Protein AF-A0A165ZMN0-F1 (afdb_monomer_lite)

Sequence (52 aa):
MQQQQPSAMKSAPSPSNLVTTEQIQKYLEENKNLILAILEHQNQGKVAECNQ

Organism: Daucus carota subsp. sativus (NCBI:txid79200)

InterPro domains:
  IPR007726 SS18, N-terminal [PF05030] (19-52)

Radius of gyration: 23.77 Å; chains: 1; bounding box: 25×15×80 Å

Structure (mmCIF, N/CA/C/O backbone):
data_AF-A0A165ZMN0-F1
#
_entry.id   AF-A0A165ZMN0-F1
#
loop_
_atom_site.group_PDB
_atom_site.id
_atom_site.type_symbol
_atom_site.label_atom_id
_atom_site.label_alt_id
_atom_site.label_comp_id
_atom_site.label_asym_id
_atom_site.label_entity_id
_atom_site.label_seq_id
_atom_site.pdbx_PDB_ins_code
_atom_site.Cartn_x
_atom_site.Cartn_y
_atom_site.Cartn_z
_atom_site.occupancy
_atom_site.B_iso_or_equiv
_atom_site.auth_seq_id
_atom_site.auth_comp_id
_atom_site.auth_asym_id
_atom_site.auth_atom_id
_atom_site.pdbx_PDB_model_num
ATOM 1 N N . MET A 1 1 ? 0.461 6.842 -62.436 1.00 45.78 1 MET A N 1
ATOM 2 C CA . MET A 1 1 ? -0.447 6.800 -61.269 1.00 45.78 1 MET A CA 1
ATOM 3 C C . MET A 1 1 ? 0.068 5.728 -60.321 1.00 45.78 1 MET A C 1
ATOM 5 O O . MET A 1 1 ? -0.148 4.557 -60.590 1.00 45.78 1 MET A O 1
ATOM 9 N N . GLN A 1 2 ? 0.828 6.103 -59.291 1.00 47.25 2 GLN A N 1
ATOM 10 C CA .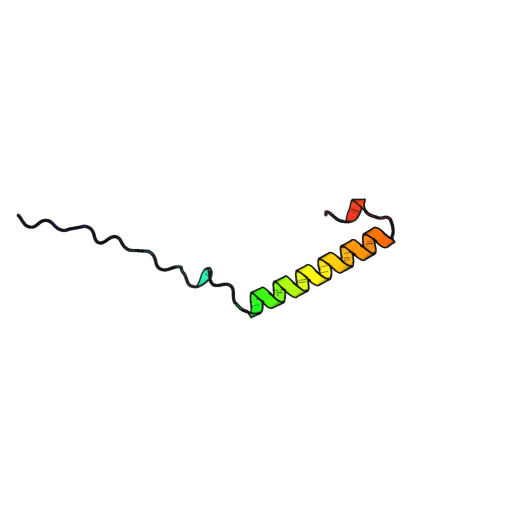 GLN A 1 2 ? 1.355 5.166 -58.294 1.00 47.25 2 GLN A CA 1
ATOM 11 C C . GLN A 1 2 ? 0.760 5.562 -56.939 1.00 47.25 2 GLN A C 1
ATOM 13 O O . GLN A 1 2 ? 1.001 6.662 -56.453 1.00 47.25 2 GLN A O 1
ATOM 18 N N . GLN A 1 3 ? -0.112 4.704 -56.409 1.00 50.91 3 GLN A N 1
ATOM 19 C CA . GLN A 1 3 ? -0.761 4.873 -55.110 1.00 50.91 3 GLN A CA 1
ATOM 20 C C . GLN A 1 3 ?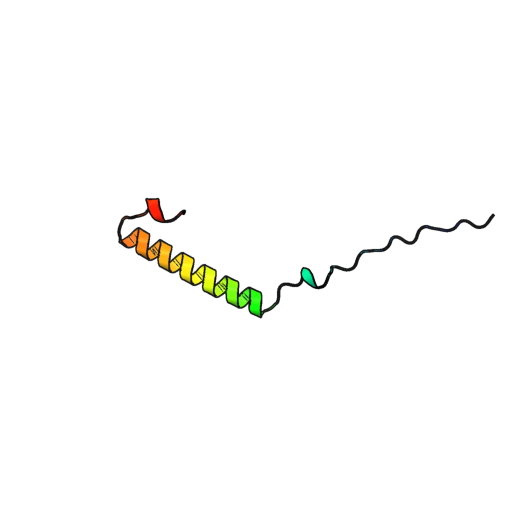 0.265 4.590 -54.006 1.00 50.91 3 GLN A C 1
ATOM 22 O O . GLN A 1 3 ? 0.784 3.479 -53.922 1.00 50.91 3 GLN A O 1
ATOM 27 N N . GLN A 1 4 ? 0.554 5.586 -53.166 1.00 53.31 4 GLN A N 1
ATOM 28 C CA . GLN A 1 4 ? 1.251 5.386 -51.896 1.00 53.31 4 GLN A CA 1
ATOM 29 C C . GLN A 1 4 ? 0.232 4.965 -50.838 1.00 53.31 4 GLN A C 1
ATOM 31 O O . GLN A 1 4 ? -0.708 5.697 -50.530 1.00 53.31 4 GLN A O 1
ATOM 36 N N . GLN A 1 5 ? 0.421 3.766 -50.301 1.00 56.31 5 GLN A N 1
ATOM 37 C CA . GLN A 1 5 ? -0.336 3.245 -49.172 1.00 56.31 5 GLN A CA 1
ATOM 38 C C . GLN A 1 5 ? 0.214 3.868 -47.873 1.00 56.31 5 GLN A C 1
ATOM 40 O O . GLN A 1 5 ? 1.435 3.890 -47.699 1.00 56.31 5 GLN A O 1
ATOM 45 N N . PRO A 1 6 ? -0.624 4.371 -46.947 1.00 55.84 6 PRO A N 1
ATOM 46 C CA . PRO A 1 6 ? -0.136 4.924 -45.689 1.00 55.84 6 PRO A CA 1
ATOM 47 C C . PRO A 1 6 ? 0.288 3.791 -44.748 1.00 55.84 6 PRO A C 1
ATOM 49 O O . PRO A 1 6 ? -0.543 3.020 -44.265 1.00 55.84 6 PRO A O 1
ATOM 52 N N . SER A 1 7 ? 1.586 3.689 -44.475 1.00 56.44 7 SER A N 1
ATOM 53 C CA . SER A 1 7 ? 2.123 2.820 -43.427 1.00 56.44 7 SER A CA 1
ATOM 54 C C . SER A 1 7 ? 1.666 3.338 -42.062 1.00 56.44 7 SER A C 1
ATOM 56 O O . SER A 1 7 ? 2.161 4.353 -41.575 1.00 56.44 7 SER A O 1
ATOM 58 N N . ALA A 1 8 ? 0.711 2.649 -41.439 1.00 57.00 8 ALA A N 1
ATOM 59 C CA . ALA A 1 8 ? 0.302 2.912 -40.066 1.00 57.00 8 ALA A CA 1
ATOM 60 C C . ALA A 1 8 ? 1.482 2.639 -39.115 1.00 57.00 8 ALA A C 1
ATOM 62 O O . ALA A 1 8 ? 1.823 1.485 -38.843 1.00 57.00 8 ALA A O 1
ATOM 63 N N . MET A 1 9 ? 2.117 3.704 -38.617 1.00 56.06 9 MET A N 1
ATOM 64 C CA . MET A 1 9 ? 3.064 3.630 -37.505 1.00 56.06 9 MET A CA 1
ATOM 65 C C . MET A 1 9 ? 2.325 3.101 -36.276 1.00 56.06 9 MET A C 1
ATOM 67 O O . MET A 1 9 ? 1.601 3.832 -35.604 1.00 56.06 9 MET A O 1
ATOM 71 N N . LYS A 1 10 ? 2.505 1.814 -35.974 1.00 60.72 10 LYS A N 1
ATOM 72 C CA . LYS A 1 10 ? 2.213 1.283 -34.645 1.00 60.72 10 LYS A CA 1
ATOM 73 C C . LYS A 1 10 ? 3.245 1.897 -33.703 1.00 60.72 10 LYS A C 1
ATOM 75 O O . LYS A 1 10 ? 4.416 1.528 -33.748 1.00 60.72 10 LYS A O 1
ATOM 80 N N . SER A 1 11 ? 2.826 2.876 -32.910 1.00 63.22 11 SER A N 1
ATOM 81 C CA . SER A 1 11 ? 3.619 3.428 -31.818 1.00 63.22 11 SER A CA 1
ATOM 82 C C . SER A 1 11 ? 3.968 2.294 -30.855 1.00 63.22 11 SER A C 1
ATOM 84 O O . SER A 1 11 ? 3.100 1.736 -30.185 1.00 63.22 11 SER A O 1
ATOM 86 N N . ALA A 1 12 ? 5.242 1.903 -30.831 1.00 66.81 12 ALA A N 1
ATOM 87 C CA . ALA A 1 12 ? 5.747 0.993 -29.815 1.00 66.81 12 ALA A CA 1
ATOM 88 C C . ALA A 1 12 ? 5.519 1.626 -28.429 1.00 66.81 12 ALA A C 1
ATOM 90 O O . ALA A 1 12 ? 5.668 2.847 -28.300 1.00 66.81 12 ALA A O 1
ATOM 91 N N . PRO A 1 13 ? 5.144 0.839 -27.402 1.00 62.31 13 PRO A N 1
ATOM 92 C CA . PRO A 1 13 ? 4.983 1.365 -26.056 1.00 62.31 13 PRO A CA 1
ATOM 93 C C . PRO A 1 13 ? 6.296 2.021 -25.627 1.00 62.31 13 PRO A C 1
ATOM 95 O O . PRO A 1 13 ? 7.360 1.402 -25.661 1.00 62.31 13 PRO A O 1
ATOM 98 N N . SER A 1 14 ? 6.218 3.303 -25.280 1.00 61.09 14 SER A N 1
ATOM 99 C CA . SER A 1 14 ? 7.355 4.058 -24.777 1.00 61.09 14 SER A CA 1
ATOM 100 C C . SER A 1 14 ? 7.884 3.390 -23.499 1.00 61.09 14 SER A C 1
ATOM 102 O O . SER A 1 14 ? 7.087 2.997 -22.641 1.00 61.09 14 SER A O 1
ATOM 104 N N . PR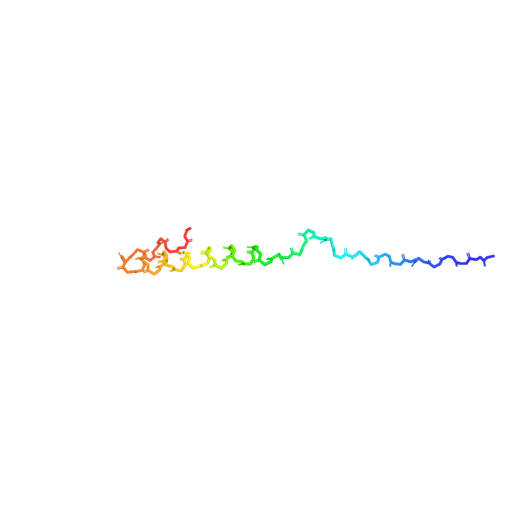O A 1 15 ? 9.216 3.266 -23.335 1.00 60.97 15 PRO A N 1
ATOM 105 C CA . PRO A 1 15 ? 9.832 2.575 -22.196 1.00 60.97 15 PRO A CA 1
ATOM 106 C C . PRO A 1 15 ? 9.459 3.183 -20.834 1.00 60.97 15 PRO A C 1
ATOM 108 O O . PRO A 1 15 ? 9.600 2.532 -19.807 1.00 60.97 15 PRO A O 1
ATOM 111 N N . SER A 1 16 ? 8.911 4.399 -20.828 1.00 62.69 16 SER A N 1
ATOM 112 C CA . SER A 1 16 ? 8.347 5.096 -19.669 1.00 62.69 16 SER A CA 1
ATOM 113 C C . SER A 1 16 ? 7.140 4.395 -19.026 1.00 62.69 16 SER A C 1
ATOM 115 O O . SER A 1 16 ? 6.827 4.689 -17.879 1.00 62.69 16 SER A O 1
ATOM 117 N N . ASN A 1 17 ? 6.462 3.488 -19.740 1.00 69.50 17 ASN A N 1
ATOM 118 C CA . ASN A 1 17 ? 5.305 2.735 -19.233 1.00 69.50 17 ASN A CA 1
ATOM 119 C C . ASN A 1 17 ? 5.666 1.320 -18.749 1.00 69.50 17 ASN A C 1
ATOM 121 O O . ASN A 1 17 ? 4.778 0.519 -18.453 1.00 69.50 17 ASN A O 1
ATOM 125 N N . LEU A 1 18 ? 6.956 0.980 -18.700 1.00 81.56 18 LEU A N 1
ATOM 126 C CA . LEU A 1 18 ? 7.409 -0.309 -18.196 1.00 81.56 18 LEU A CA 1
ATOM 127 C C . LEU A 1 18 ? 7.550 -0.229 -16.678 1.00 81.56 18 LEU A C 1
ATOM 129 O O . LEU A 1 18 ? 8.431 0.448 -16.154 1.00 81.56 18 LEU A O 1
ATOM 133 N N . VAL A 1 19 ? 6.677 -0.941 -15.972 1.00 87.69 19 VAL A N 1
ATOM 134 C CA . VAL A 1 19 ? 6.805 -1.127 -14.527 1.00 87.69 19 VAL A CA 1
ATOM 135 C C . VAL A 1 19 ? 8.026 -2.005 -14.261 1.00 87.69 19 VAL A C 1
ATOM 137 O O . VAL A 1 19 ? 8.094 -3.150 -14.713 1.00 87.69 19 VAL A O 1
ATOM 140 N N . THR A 1 20 ? 8.997 -1.468 -13.528 1.00 93.88 20 THR A N 1
ATOM 141 C CA . THR A 1 20 ? 10.190 -2.218 -13.125 1.00 93.88 20 THR A CA 1
ATOM 142 C C . THR A 1 20 ? 9.915 -3.074 -11.890 1.00 93.88 20 THR A C 1
ATOM 144 O O . THR A 1 20 ? 9.015 -2.792 -11.097 1.00 93.88 20 THR A O 1
ATOM 147 N N . THR A 1 21 ? 10.731 -4.105 -11.675 1.00 94.69 21 THR A N 1
ATOM 148 C CA . THR A 1 21 ? 10.684 -4.906 -10.443 1.00 94.69 21 THR A CA 1
ATOM 149 C C . THR A 1 21 ? 10.938 -4.066 -9.190 1.00 94.69 21 THR A C 1
ATOM 151 O O . THR A 1 21 ? 10.342 -4.340 -8.154 1.00 94.69 21 THR A O 1
ATOM 154 N N . GLU A 1 22 ? 11.760 -3.017 -9.288 1.00 95.75 22 GLU A N 1
ATOM 155 C CA . GLU A 1 22 ? 12.017 -2.072 -8.193 1.00 95.75 22 GLU A CA 1
ATOM 156 C C . GLU A 1 22 ? 10.761 -1.265 -7.836 1.00 95.75 22 GLU A C 1
ATOM 158 O O . GLU A 1 22 ? 10.398 -1.155 -6.665 1.00 95.75 22 GLU A O 1
ATOM 163 N N . GLN A 1 23 ? 10.029 -0.767 -8.838 1.00 93.88 23 GLN A N 1
ATOM 164 C CA . GLN A 1 23 ? 8.748 -0.095 -8.605 1.00 93.88 23 GLN A CA 1
ATOM 165 C C . GLN A 1 23 ? 7.706 -1.036 -8.002 1.00 93.88 23 GLN A C 1
ATOM 167 O O . GLN A 1 23 ? 6.991 -0.632 -7.090 1.00 93.88 23 GLN A O 1
ATOM 172 N N . ILE A 1 24 ? 7.650 -2.296 -8.445 1.00 96.06 24 ILE A N 1
ATOM 173 C CA . ILE A 1 24 ? 6.764 -3.302 -7.840 1.00 96.06 24 ILE A CA 1
ATOM 174 C C . ILE A 1 24 ? 7.103 -3.483 -6.357 1.00 96.06 24 ILE A C 1
ATOM 176 O O . ILE A 1 24 ? 6.209 -3.433 -5.519 1.00 96.06 24 ILE A O 1
ATOM 180 N N . GLN A 1 25 ? 8.384 -3.649 -6.018 1.00 97.88 25 GLN A N 1
ATOM 181 C CA . GLN A 1 25 ? 8.831 -3.805 -4.630 1.00 97.88 25 GLN A CA 1
ATOM 182 C C . GLN A 1 25 ? 8.469 -2.594 -3.769 1.00 97.88 25 GLN A C 1
ATOM 184 O O . GLN A 1 25 ? 7.961 -2.766 -2.661 1.00 97.88 25 GLN A O 1
ATOM 189 N N . LYS A 1 26 ? 8.663 -1.381 -4.294 1.00 96.69 26 LYS A N 1
ATOM 190 C CA . LYS A 1 26 ? 8.279 -0.147 -3.608 1.00 96.69 26 LYS A CA 1
ATOM 191 C C . LYS A 1 26 ? 6.781 -0.117 -3.296 1.00 96.69 26 LYS A C 1
ATOM 193 O O . LYS A 1 26 ? 6.412 0.091 -2.145 1.00 96.69 26 LYS A O 1
ATOM 198 N N . TYR A 1 27 ? 5.928 -0.389 -4.285 1.00 97.06 27 TYR A N 1
ATOM 199 C CA . TYR A 1 27 ? 4.478 -0.412 -4.073 1.00 97.06 27 TYR A CA 1
ATOM 200 C C . TYR A 1 27 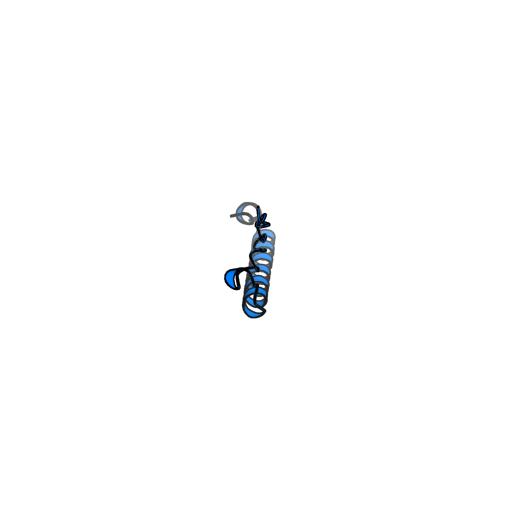? 4.034 -1.511 -3.101 1.00 97.06 27 TYR A C 1
ATOM 202 O O . TYR A 1 27 ? 3.094 -1.309 -2.336 1.00 97.06 27 TYR A O 1
ATOM 210 N N . LEU A 1 28 ? 4.701 -2.669 -3.092 1.00 98.00 28 LEU A N 1
ATOM 211 C CA . LEU A 1 28 ? 4.408 -3.731 -2.127 1.00 98.00 28 LEU A CA 1
ATOM 212 C C . LEU A 1 28 ? 4.727 -3.305 -0.688 1.00 98.00 28 LEU A C 1
ATOM 214 O O . LEU A 1 28 ? 3.927 -3.574 0.208 1.00 98.00 28 LEU A O 1
ATOM 218 N N . GLU A 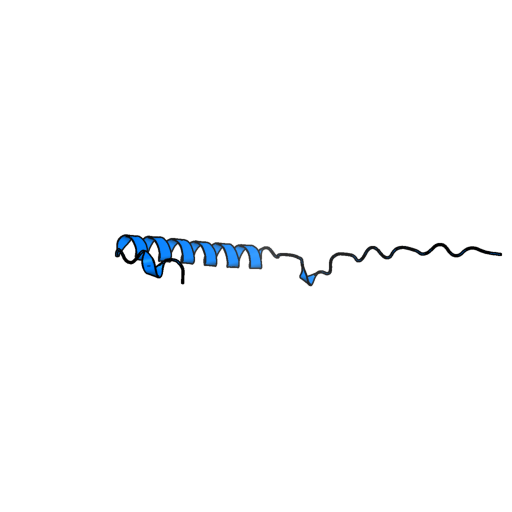1 29 ? 5.848 -2.616 -0.462 1.00 97.88 29 GLU A N 1
ATOM 219 C CA . GLU A 1 29 ? 6.200 -2.115 0.873 1.00 97.88 29 GLU A CA 1
ATOM 220 C C . GLU A 1 29 ? 5.267 -0.976 1.316 1.00 97.88 29 GLU A C 1
ATOM 222 O O . GLU A 1 29 ? 4.813 -0.960 2.460 1.00 97.88 29 GLU A O 1
ATOM 227 N N . GLU A 1 30 ? 4.907 -0.063 0.407 1.00 97.75 30 GLU A N 1
ATOM 228 C CA . GLU A 1 30 ? 3.914 0.990 0.670 1.00 97.75 30 GLU A CA 1
ATOM 229 C C . GLU A 1 30 ? 2.551 0.395 1.056 1.00 97.75 30 GLU A C 1
ATOM 231 O O . GLU A 1 30 ? 1.979 0.776 2.079 1.00 97.75 30 GLU A O 1
ATOM 236 N N . ASN A 1 31 ? 2.068 -0.605 0.310 1.00 97.12 31 ASN A N 1
ATOM 237 C CA . ASN A 1 31 ? 0.811 -1.295 0.610 1.00 97.12 31 ASN A CA 1
ATOM 238 C C . ASN A 1 31 ? 0.847 -2.008 1.965 1.00 97.12 31 ASN A C 1
ATOM 240 O O . ASN A 1 31 ? -0.125 -1.966 2.717 1.00 97.12 31 ASN A O 1
ATOM 244 N N . LYS A 1 32 ? 1.968 -2.652 2.300 1.00 97.75 32 LYS A N 1
ATOM 245 C CA . LYS A 1 32 ? 2.155 -3.302 3.600 1.00 97.75 32 LYS A CA 1
ATOM 246 C C . LYS A 1 32 ? 2.070 -2.290 4.744 1.00 97.75 32 LYS A C 1
ATOM 248 O O . LYS A 1 32 ? 1.360 -2.542 5.715 1.00 97.75 32 LYS A O 1
ATOM 253 N N . ASN A 1 33 ? 2.745 -1.149 4.623 1.00 96.12 33 ASN A N 1
ATOM 254 C CA . ASN A 1 33 ? 2.710 -0.098 5.641 1.00 96.12 33 ASN A CA 1
ATOM 255 C C . ASN A 1 33 ? 1.307 0.498 5.797 1.00 96.12 33 ASN A C 1
ATOM 257 O O . ASN A 1 33 ? 0.850 0.697 6.920 1.00 96.12 33 ASN A O 1
ATOM 261 N N . LEU A 1 34 ? 0.600 0.711 4.685 1.00 95.50 34 LEU A N 1
ATOM 262 C CA . LEU A 1 34 ? -0.774 1.201 4.701 1.00 95.50 34 LEU A CA 1
ATOM 263 C C . LEU A 1 34 ? -1.716 0.230 5.428 1.00 95.50 34 L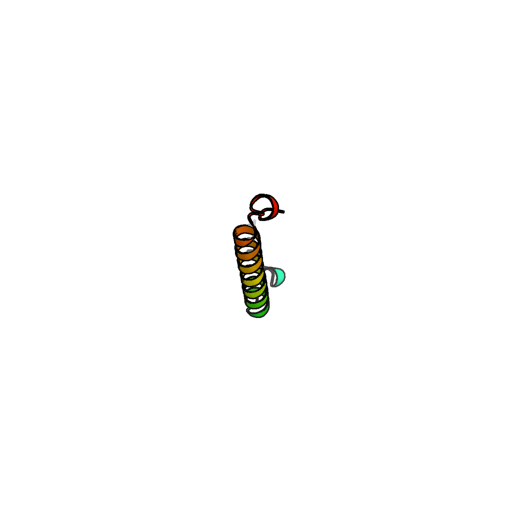EU A C 1
ATOM 265 O O . LEU A 1 34 ? -2.486 0.646 6.291 1.00 95.50 34 LEU A O 1
ATOM 269 N N . ILE A 1 35 ? -1.621 -1.071 5.132 1.00 95.44 35 ILE A N 1
ATOM 270 C CA . ILE A 1 35 ? -2.422 -2.104 5.805 1.00 95.44 35 ILE A CA 1
ATOM 271 C C . ILE A 1 35 ? -2.136 -2.118 7.310 1.00 95.44 35 ILE A C 1
ATOM 273 O O . ILE A 1 35 ? -3.072 -2.168 8.106 1.00 95.44 35 ILE A O 1
ATOM 277 N N . LEU A 1 36 ? -0.863 -2.054 7.711 1.00 95.25 36 LEU A N 1
ATOM 278 C CA . LEU A 1 36 ? -0.488 -2.027 9.127 1.00 95.25 36 LEU A CA 1
ATOM 279 C C . LEU A 1 36 ? -1.062 -0.801 9.846 1.00 95.25 36 LEU A C 1
ATOM 281 O O . LEU A 1 36 ? -1.636 -0.955 10.923 1.00 95.25 36 LEU A O 1
ATOM 285 N N . ALA A 1 37 ? -0.976 0.381 9.234 1.00 91.88 37 ALA A N 1
ATOM 286 C CA . ALA A 1 37 ? -1.535 1.609 9.795 1.00 91.88 37 ALA A CA 1
ATOM 287 C C . ALA A 1 37 ? -3.063 1.528 9.954 1.00 91.88 37 ALA A C 1
ATOM 289 O O . ALA A 1 37 ? -3.603 1.915 10.988 1.00 91.88 37 ALA A O 1
ATOM 290 N N . ILE A 1 38 ? -3.771 0.966 8.970 1.00 93.00 38 ILE A N 1
ATOM 291 C CA . ILE A 1 38 ? -5.223 0.751 9.051 1.00 93.00 38 ILE A CA 1
ATOM 292 C C . ILE A 1 38 ? -5.571 -0.194 10.206 1.00 93.00 38 ILE A C 1
ATOM 294 O O . ILE A 1 38 ? -6.470 0.101 10.993 1.00 93.00 38 ILE A O 1
ATOM 298 N N . LEU A 1 39 ? -4.861 -1.318 10.336 1.00 93.19 39 LEU A N 1
ATOM 299 C CA . LEU A 1 39 ? -5.098 -2.275 11.421 1.00 93.19 39 LEU A CA 1
ATOM 300 C C . LEU A 1 39 ? -4.838 -1.650 12.798 1.00 93.19 39 LEU A C 1
ATOM 302 O O . LEU A 1 39 ? -5.603 -1.876 13.736 1.00 93.19 39 LEU A O 1
ATOM 306 N N . GLU A 1 40 ? -3.790 -0.836 12.921 1.00 91.56 40 GLU A N 1
ATOM 307 C CA . GLU A 1 40 ? -3.491 -0.105 14.150 1.00 91.56 40 GLU A CA 1
ATOM 308 C C . GLU A 1 40 ? -4.590 0.912 14.491 1.00 91.56 40 GLU A C 1
ATOM 310 O O . GLU A 1 40 ? -5.095 0.918 15.616 1.00 91.56 40 GLU A O 1
ATOM 315 N N . HIS A 1 41 ? -5.024 1.726 13.525 1.00 89.88 41 HIS A N 1
ATOM 316 C CA . HIS A 1 41 ? -6.107 2.690 13.729 1.00 89.88 41 HIS A CA 1
ATOM 317 C C . HIS A 1 41 ? -7.434 2.009 14.092 1.00 89.88 41 HIS A C 1
ATOM 319 O O . HIS A 1 41 ? -8.159 2.503 14.960 1.00 89.88 41 HIS A O 1
ATOM 325 N N . GLN A 1 42 ? -7.737 0.848 13.504 1.00 87.38 42 GLN A N 1
ATOM 326 C CA . GLN A 1 42 ? -8.899 0.039 13.883 1.00 87.38 42 GLN A CA 1
ATOM 327 C C . GLN A 1 42 ? -8.792 -0.484 15.321 1.00 87.38 42 GLN A C 1
ATOM 329 O O . GLN A 1 42 ? -9.755 -0.358 16.078 1.00 87.38 42 GLN A O 1
ATOM 334 N N . ASN A 1 43 ? -7.622 -0.985 15.736 1.00 88.69 43 ASN A N 1
ATOM 335 C CA . ASN A 1 43 ? -7.382 -1.414 17.120 1.00 88.69 43 ASN A CA 1
ATOM 336 C C . ASN A 1 43 ? -7.507 -0.263 18.133 1.00 88.69 43 ASN A C 1
ATOM 338 O O . ASN A 1 43 ? -7.916 -0.490 19.269 1.00 88.69 43 ASN A O 1
ATOM 342 N N . GLN A 1 44 ? -7.194 0.972 17.733 1.00 88.69 44 GLN A N 1
ATOM 343 C CA . GLN A 1 44 ? -7.369 2.173 18.559 1.00 88.69 44 GLN A CA 1
ATOM 344 C C . GLN A 1 44 ? -8.818 2.703 18.571 1.00 88.69 44 GLN A C 1
ATOM 346 O O . GLN A 1 44 ? -9.102 3.690 19.250 1.00 88.69 44 GLN A O 1
ATOM 351 N N . GLY A 1 45 ? -9.737 2.092 17.813 1.00 83.31 45 GLY A N 1
ATOM 352 C CA . GLY A 1 45 ? -11.112 2.574 17.648 1.00 83.31 45 GLY A CA 1
ATOM 353 C C . GLY A 1 45 ? -11.236 3.821 16.759 1.00 83.31 45 GLY A C 1
ATOM 354 O O . GLY A 1 45 ? -12.316 4.403 16.667 1.00 83.31 45 GLY A O 1
ATOM 355 N N . LYS A 1 46 ? -10.161 4.225 16.069 1.00 81.19 46 LYS A N 1
ATOM 356 C CA . LYS A 1 46 ? -10.091 5.414 15.203 1.00 81.19 46 LYS A CA 1
ATOM 357 C C . LYS A 1 46 ? -10.396 5.076 13.745 1.00 81.19 46 LYS A C 1
ATOM 359 O O . LYS A 1 46 ? -9.685 5.454 12.819 1.00 81.19 46 LYS A O 1
ATOM 364 N N . VAL A 1 47 ? -11.493 4.355 13.527 1.00 73.38 47 VAL A N 1
ATOM 365 C CA . VAL A 1 47 ? -11.903 3.883 12.191 1.00 73.38 47 VAL A CA 1
ATOM 366 C C . VAL A 1 47 ? -12.139 5.049 11.219 1.00 73.38 47 VAL A C 1
ATOM 368 O O . VAL A 1 47 ? -11.903 4.914 10.022 1.00 73.38 47 VAL A O 1
ATOM 371 N N . ALA A 1 48 ? -12.536 6.220 11.729 1.00 72.81 48 ALA A N 1
ATOM 372 C CA . ALA A 1 48 ? -12.711 7.433 10.929 1.00 72.81 48 ALA A CA 1
ATOM 373 C C . ALA A 1 48 ? -11.402 7.956 10.297 1.00 72.81 48 ALA A C 1
ATOM 375 O O . ALA A 1 48 ? -11.460 8.629 9.273 1.00 72.81 48 ALA A O 1
ATOM 376 N N . GLU A 1 49 ? -10.235 7.623 10.860 1.00 71.88 49 GLU A N 1
ATOM 377 C CA . GLU A 1 49 ? -8.919 8.040 10.351 1.00 71.88 49 GLU A CA 1
ATOM 378 C C . GLU A 1 49 ? -8.320 7.032 9.347 1.00 71.88 49 GLU A C 1
ATOM 380 O O . GLU A 1 49 ? -7.250 7.268 8.801 1.00 71.88 49 GLU A O 1
ATOM 385 N N . CYS A 1 50 ? -9.005 5.916 9.054 1.00 64.38 50 CYS A N 1
ATOM 386 C CA . CYS A 1 50 ? -8.499 4.867 8.154 1.00 64.38 50 CYS A CA 1
ATOM 387 C C . CYS A 1 50 ? -8.559 5.202 6.646 1.00 64.38 50 CYS A C 1
ATOM 389 O O . CYS A 1 50 ? -8.049 4.413 5.858 1.00 64.38 50 CYS A O 1
ATOM 391 N N . ASN A 1 51 ? -9.182 6.315 6.234 1.00 58.69 51 ASN A N 1
ATOM 392 C CA . ASN A 1 51 ? -9.447 6.657 4.821 1.00 58.69 51 ASN A CA 1
ATOM 393 C C . ASN A 1 51 ? -8.950 8.061 4.402 1.00 58.69 51 ASN A C 1
ATOM 395 O O . ASN A 1 51 ? -9.454 8.599 3.414 1.00 58.69 51 ASN A O 1
ATOM 399 N N . GLN A 1 52 ? -8.025 8.672 5.153 1.00 56.25 52 GLN A N 1
ATOM 400 C CA . GLN A 1 52 ? -7.431 9.975 4.807 1.00 56.25 52 GLN A CA 1
ATOM 401 C C . GLN A 1 52 ? -6.032 9.837 4.214 1.00 56.25 52 GLN A C 1
ATOM 403 O O . GLN A 1 52 ? -5.289 8.941 4.671 1.00 56.25 52 GLN A O 1
#

Secondary structure (DSSP, 8-state):
--PPP------PPPGGG---HHHHHHHHHHHHHHHHHHHHHHHTT-GGGTT-

pLDDT: mean 78.43, std 17.38, range [45.78, 98.0]

Foldseek 3Di:
DDDDDDDPPPPDPDPVPDQDPVNVVVVVVVVVVLVVVCVVCVVVVNNVPSPD